Protein AF-A0A3A1U6X5-F1 (afdb_monomer_lite)

pLDDT: mean 82.55, std 16.13, range [46.69, 98.31]

InterPro domains:
  IPR009937 Putative Actinobacterial Holin-X, holin superfamily III [PF07332] (31-146)

Radius of gyration: 41.86 Å; chains: 1; bounding box: 92×96×97 Å

Structure (mmCIF, N/CA/C/O backbone):
data_AF-A0A3A1U6X5-F1
#
_entry.id   AF-A0A3A1U6X5-F1
#
loop_
_atom_site.group_PDB
_atom_site.id
_atom_site.type_symbol
_atom_site.label_atom_id
_atom_site.label_alt_id
_atom_site.label_comp_id
_atom_site.label_asym_id
_atom_site.label_entity_id
_atom_site.label_seq_id
_atom_site.pdbx_PDB_ins_code
_atom_site.Cartn_x
_atom_site.Cartn_y
_atom_site.Cartn_z
_atom_site.occupancy
_atom_site.B_iso_or_equiv
_atom_site.auth_seq_id
_atom_site.auth_comp_id
_atom_site.auth_asym_id
_atom_site.auth_atom_id
_atom_site.pdbx_PDB_model_num
ATOM 1 N N . MET A 1 1 ? -68.118 -49.623 66.084 1.00 46.69 1 MET A N 1
ATOM 2 C CA . MET A 1 1 ? -66.851 -48.890 66.263 1.00 46.69 1 MET A CA 1
ATOM 3 C C . MET A 1 1 ? -67.069 -47.490 65.675 1.00 46.69 1 MET A C 1
ATOM 5 O O . MET A 1 1 ? -66.864 -47.319 64.486 1.00 46.69 1 MET A O 1
ATOM 9 N N . THR A 1 2 ? -67.883 -46.618 66.291 1.00 54.38 2 THR A N 1
ATOM 10 C CA . THR A 1 2 ? -67.490 -45.597 67.306 1.00 54.38 2 THR A CA 1
ATOM 11 C C . THR A 1 2 ? -66.236 -44.850 66.848 1.00 54.38 2 THR A C 1
ATOM 13 O O . THR A 1 2 ? -65.185 -45.472 66.743 1.00 54.38 2 THR A O 1
ATOM 16 N N . ASP A 1 3 ? -66.316 -43.596 66.411 1.00 57.78 3 ASP A N 1
ATOM 17 C CA . ASP A 1 3 ? -66.380 -42.394 67.266 1.00 57.78 3 ASP A CA 1
ATOM 18 C C . ASP A 1 3 ? -66.732 -41.205 66.337 1.00 57.78 3 ASP A C 1
ATOM 20 O O . ASP A 1 3 ? -66.091 -41.023 65.304 1.00 57.78 3 ASP A O 1
ATOM 24 N N . ASP A 1 4 ? -67.903 -40.581 66.429 1.00 66.44 4 ASP A N 1
ATOM 25 C CA . ASP A 1 4 ? -68.218 -39.431 67.291 1.00 66.44 4 ASP A CA 1
ATOM 26 C C . ASP A 1 4 ? -67.106 -38.372 67.414 1.00 66.44 4 ASP A C 1
ATOM 28 O O . ASP A 1 4 ? -66.177 -38.484 68.207 1.00 66.44 4 ASP A O 1
ATOM 32 N N . ARG A 1 5 ? -67.258 -37.271 66.670 1.00 63.06 5 ARG A N 1
ATOM 33 C CA . ARG A 1 5 ? -67.048 -35.952 67.268 1.00 63.06 5 ARG A CA 1
ATOM 34 C C . ARG A 1 5 ? -67.793 -34.870 66.506 1.00 63.06 5 ARG A C 1
ATOM 36 O O . ARG A 1 5 ? -67.358 -34.357 65.476 1.00 63.06 5 ARG A O 1
ATOM 43 N N . SER A 1 6 ? -68.932 -34.538 67.085 1.00 61.38 6 SER A N 1
ATOM 44 C CA . SER A 1 6 ? -69.669 -33.298 66.933 1.00 61.38 6 SER A CA 1
ATOM 45 C C . SER A 1 6 ? -68.833 -32.049 67.245 1.00 61.38 6 SER A C 1
ATOM 47 O O . SER A 1 6 ? -67.975 -32.039 68.128 1.00 61.38 6 SER A O 1
ATOM 49 N N . ASP A 1 7 ? -69.226 -30.965 66.581 1.00 62.59 7 ASP A N 1
ATOM 50 C CA . ASP A 1 7 ? -69.244 -29.598 67.098 1.00 62.59 7 ASP A CA 1
ATOM 51 C C . ASP A 1 7 ? -67.922 -28.885 67.395 1.00 62.59 7 ASP A C 1
ATOM 53 O O . ASP A 1 7 ? -67.416 -28.846 68.516 1.00 62.59 7 ASP A O 1
ATOM 57 N N . ARG A 1 8 ? -67.510 -28.073 66.414 1.00 63.59 8 ARG A N 1
ATOM 58 C CA . ARG A 1 8 ? -67.052 -26.706 66.695 1.00 63.59 8 ARG A CA 1
ATOM 59 C C . ARG A 1 8 ? -67.766 -25.705 65.796 1.00 63.59 8 ARG A C 1
ATOM 61 O O . ARG A 1 8 ? -67.339 -25.391 64.690 1.00 63.59 8 ARG A O 1
ATOM 68 N N . ARG A 1 9 ? -68.889 -25.217 66.321 1.00 62.03 9 ARG A N 1
ATOM 69 C CA . ARG A 1 9 ? -69.528 -23.964 65.921 1.00 62.03 9 ARG A C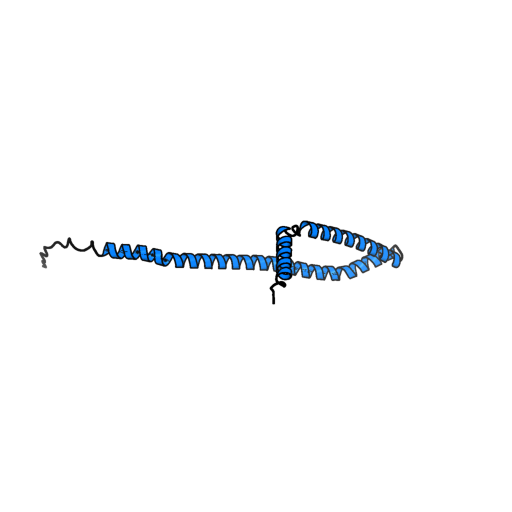A 1
ATOM 70 C C . ARG A 1 9 ? -68.632 -22.772 66.281 1.00 62.03 9 ARG A C 1
ATOM 72 O O . ARG A 1 9 ? -67.932 -22.811 67.290 1.00 62.03 9 ARG A O 1
ATOM 79 N N . THR A 1 10 ? -68.848 -21.676 65.549 1.00 58.72 10 THR A N 1
ATOM 80 C CA . THR A 1 10 ? -68.474 -20.280 65.867 1.00 58.72 10 THR A CA 1
ATOM 81 C C . THR A 1 10 ? -66.982 -19.957 65.674 1.00 58.72 10 THR A C 1
ATOM 83 O O . THR A 1 10 ? -66.125 -20.783 65.929 1.00 58.72 10 THR A O 1
ATOM 86 N N . ALA A 1 11 ? -66.558 -18.799 65.184 1.00 51.78 11 ALA A N 1
ATOM 87 C CA . ALA A 1 11 ? -67.217 -17.523 64.984 1.00 51.78 11 ALA A CA 1
ATOM 88 C C . ALA A 1 11 ? -66.498 -16.763 63.857 1.00 51.78 11 ALA A C 1
ATOM 90 O O . ALA A 1 11 ? -65.338 -17.023 63.542 1.00 51.78 11 ALA A O 1
ATOM 91 N N . PHE A 1 12 ? -67.219 -15.802 63.289 1.00 61.09 12 PHE A N 1
ATOM 92 C CA . PHE A 1 12 ? -66.715 -14.652 62.551 1.00 61.09 12 PHE A CA 1
ATOM 93 C C . PHE A 1 12 ? -65.268 -14.247 62.893 1.00 61.09 12 PHE A C 1
ATOM 95 O O . PHE A 1 12 ? -64.982 -13.802 64.000 1.00 61.09 12 PHE A O 1
ATOM 102 N N . ALA A 1 13 ? -64.400 -14.266 61.883 1.00 54.47 13 ALA A N 1
ATOM 103 C CA . ALA A 1 13 ? -63.256 -13.363 61.793 1.00 54.47 13 ALA A CA 1
ATOM 104 C C . ALA A 1 13 ? -63.329 -12.608 60.455 1.00 54.47 13 ALA A C 1
ATOM 106 O O . ALA A 1 13 ? -62.430 -12.657 59.618 1.00 54.47 13 ALA A O 1
ATOM 107 N N . PHE A 1 14 ? -64.458 -11.926 60.238 1.00 61.81 14 PHE A N 1
ATOM 108 C CA . PHE A 1 14 ? -64.515 -10.784 59.333 1.00 61.81 14 PHE A CA 1
ATOM 109 C C . PHE A 1 14 ? -63.934 -9.598 60.102 1.00 61.81 14 PHE A C 1
ATOM 111 O O . PHE A 1 14 ? -64.591 -9.038 60.972 1.00 61.81 14 PHE A O 1
ATOM 118 N N . GLY A 1 15 ? -62.674 -9.261 59.849 1.00 56.78 15 GLY A N 1
ATOM 119 C CA . GLY A 1 15 ? -62.059 -8.092 60.471 1.00 56.78 15 GLY A CA 1
ATOM 120 C C . GLY A 1 15 ? -60.569 -8.263 60.690 1.00 56.78 15 GLY A C 1
ATOM 121 O O . GLY A 1 15 ? -60.160 -8.922 61.639 1.00 56.78 15 GLY A O 1
ATOM 122 N N . SER A 1 16 ? -59.789 -7.656 59.785 1.00 58.34 16 SER A N 1
ATOM 123 C CA . SER A 1 16 ? -58.428 -7.097 59.972 1.00 58.34 16 SER A CA 1
ATOM 124 C C . SER A 1 16 ? -57.472 -7.289 58.781 1.00 58.34 16 SER A C 1
ATOM 126 O O . SER A 1 16 ? -56.335 -6.829 58.844 1.00 58.34 16 SER A O 1
ATOM 128 N N . ARG A 1 17 ? -57.901 -7.862 57.642 1.00 57.97 17 ARG A N 1
ATOM 129 C CA . ARG A 1 17 ? -57.029 -7.968 56.445 1.00 57.97 17 ARG A CA 1
ATOM 130 C C . ARG A 1 17 ? -56.816 -6.669 55.652 1.00 57.97 17 ARG A C 1
ATOM 132 O O . ARG A 1 17 ? -55.914 -6.627 54.830 1.00 57.97 17 ARG A O 1
ATOM 139 N N . GLY A 1 18 ? -57.564 -5.598 55.916 1.00 52.75 18 GLY A N 1
ATOM 140 C CA . GLY A 1 18 ? -57.541 -4.395 55.066 1.00 52.75 18 GLY A CA 1
ATOM 141 C C . GLY A 1 18 ? -56.400 -3.393 55.298 1.00 52.75 18 GLY A C 1
ATOM 142 O O . GLY A 1 18 ? -56.167 -2.552 54.444 1.00 52.75 18 GLY A O 1
ATOM 143 N N . ALA A 1 19 ? -55.670 -3.442 56.420 1.00 56.78 19 ALA A N 1
ATOM 144 C CA . ALA A 1 19 ? -54.709 -2.377 56.777 1.00 56.78 19 ALA A CA 1
ATOM 145 C C . ALA A 1 19 ? -53.220 -2.745 56.575 1.00 56.78 19 ALA A C 1
ATOM 147 O O . ALA A 1 19 ? -52.332 -1.898 56.760 1.00 56.78 19 ALA A O 1
ATOM 148 N N . SER A 1 20 ? -52.949 -4.008 56.228 1.00 55.38 20 SER A N 1
ATOM 149 C CA . SER A 1 20 ? -51.602 -4.583 56.067 1.00 55.38 20 SER A CA 1
ATOM 150 C C . SER A 1 20 ? -51.214 -4.790 54.602 1.00 55.38 20 SER A C 1
ATOM 152 O O . SER A 1 20 ? -50.028 -4.748 54.282 1.00 55.38 20 SER A O 1
ATOM 154 N N . ASP A 1 21 ? -52.206 -4.998 53.736 1.00 56.72 21 ASP A N 1
ATOM 155 C CA . ASP A 1 21 ? -52.050 -5.247 52.298 1.00 56.72 21 ASP A CA 1
ATOM 156 C C . ASP A 1 21 ? -51.690 -3.946 51.559 1.00 56.72 21 ASP A C 1
ATOM 158 O O . ASP A 1 21 ? -50.644 -3.830 50.925 1.00 56.72 21 ASP A O 1
ATOM 162 N N . ASP A 1 22 ? -52.423 -2.880 51.878 1.00 59.28 22 ASP A N 1
ATOM 163 C CA . ASP A 1 22 ? -52.276 -1.524 51.332 1.00 59.28 22 ASP A CA 1
ATOM 164 C C . ASP A 1 22 ? -50.953 -0.820 51.751 1.00 59.28 22 ASP A C 1
ATOM 166 O O . ASP A 1 22 ? -50.545 0.218 51.223 1.00 59.28 22 ASP A O 1
ATOM 170 N N . ARG A 1 23 ? -50.228 -1.383 52.732 1.00 60.78 23 ARG A N 1
ATOM 171 C CA . ARG A 1 23 ? -48.869 -0.950 53.130 1.00 60.78 23 ARG A CA 1
ATOM 172 C C . ARG A 1 23 ? -47.758 -1.801 52.516 1.00 60.78 23 ARG A C 1
ATOM 174 O O . ARG A 1 23 ? -46.630 -1.317 52.427 1.00 60.78 23 ARG A O 1
ATOM 181 N N . ARG A 1 24 ? -48.043 -3.044 52.120 1.00 60.34 24 ARG A N 1
ATOM 182 C CA . ARG A 1 24 ? -47.101 -3.929 51.419 1.00 60.34 24 ARG A CA 1
ATOM 183 C C . ARG A 1 24 ? -47.100 -3.643 49.915 1.00 60.34 24 ARG A C 1
ATOM 185 O O . ARG A 1 24 ? -46.018 -3.548 49.349 1.00 60.34 24 ARG A O 1
ATOM 192 N N . GLU A 1 25 ? -48.260 -3.369 49.317 1.00 62.72 25 GLU A N 1
ATOM 193 C CA . GLU A 1 25 ? -48.379 -2.905 47.925 1.00 62.72 25 GLU A CA 1
ATOM 194 C C . GLU A 1 25 ? -47.731 -1.536 47.710 1.00 62.72 25 GLU A C 1
ATOM 196 O O . GLU A 1 25 ? -46.907 -1.379 46.809 1.00 62.72 25 GLU A O 1
ATOM 201 N N . ARG A 1 26 ? -48.001 -0.556 48.587 1.00 60.03 26 ARG A N 1
ATOM 202 C CA . ARG A 1 26 ? -47.327 0.750 48.495 1.00 60.03 26 ARG A CA 1
ATOM 203 C C . ARG A 1 26 ? -45.807 0.611 48.603 1.00 60.03 26 ARG A C 1
ATOM 205 O O . ARG A 1 26 ? -45.092 1.232 47.828 1.00 60.03 26 ARG A O 1
ATOM 212 N N . LYS A 1 27 ? -45.295 -0.260 49.482 1.00 61.09 27 LYS A N 1
ATOM 213 C CA . LYS A 1 27 ? -43.853 -0.560 49.560 1.00 61.09 27 LYS A CA 1
ATOM 214 C C . LYS A 1 27 ? -43.309 -1.286 48.320 1.00 61.09 27 LYS A C 1
ATOM 216 O O . LYS A 1 27 ? -42.134 -1.118 48.025 1.00 61.09 27 LYS A O 1
ATOM 221 N N . SER A 1 28 ? -44.129 -2.041 47.592 1.00 74.69 28 SER A N 1
ATOM 222 C CA . SER A 1 28 ? -43.730 -2.768 46.379 1.00 74.69 28 SER A CA 1
ATOM 223 C C . SER A 1 28 ? -43.542 -1.843 45.173 1.00 74.69 28 SER A C 1
ATOM 225 O O . SER A 1 28 ? -42.520 -1.942 44.502 1.00 74.69 28 SER A O 1
ATOM 227 N N . VAL A 1 29 ? -44.447 -0.886 44.937 1.00 78.75 29 VAL A N 1
ATOM 228 C CA . VAL A 1 29 ? -44.301 0.080 43.827 1.00 78.75 29 VAL A CA 1
ATOM 229 C C . VAL A 1 29 ? -43.089 0.991 44.045 1.00 78.75 29 VAL A C 1
ATOM 231 O O . VAL A 1 29 ? -42.309 1.219 43.122 1.00 78.75 29 VAL A O 1
ATOM 234 N N . PHE A 1 30 ? -42.871 1.451 45.283 1.00 80.81 30 PHE A N 1
ATOM 235 C CA . PHE A 1 30 ? -41.659 2.201 45.629 1.00 80.81 30 PHE A CA 1
ATOM 236 C C . PHE A 1 30 ? -40.383 1.343 45.542 1.00 80.81 30 PHE A C 1
ATOM 238 O O . PHE A 1 30 ? -39.329 1.881 45.211 1.00 80.81 30 PHE A O 1
ATOM 245 N N . ALA A 1 31 ? -40.463 0.026 45.773 1.00 78.44 31 ALA A N 1
ATOM 246 C CA . ALA A 1 31 ? -39.333 -0.889 45.588 1.00 78.44 31 ALA A CA 1
ATOM 247 C C . ALA A 1 31 ? -38.972 -1.083 44.102 1.00 78.44 31 ALA A C 1
ATOM 249 O O . ALA A 1 31 ? -37.805 -0.955 43.751 1.00 78.44 31 ALA A O 1
ATOM 250 N N . LEU A 1 32 ? -39.959 -1.262 43.213 1.00 80.19 32 LEU A N 1
ATOM 251 C CA . LEU A 1 32 ? -39.752 -1.341 41.755 1.00 80.19 32 LEU A CA 1
ATOM 252 C C . LEU A 1 32 ? -39.121 -0.059 41.183 1.00 80.19 32 LEU A C 1
ATOM 254 O O . LEU A 1 32 ? -38.225 -0.120 40.342 1.00 80.19 32 LEU A O 1
ATOM 258 N N . ILE A 1 33 ? -39.545 1.110 41.676 1.00 81.38 33 ILE A N 1
ATOM 259 C CA . ILE A 1 33 ? -38.942 2.405 41.314 1.00 81.38 33 ILE A CA 1
ATOM 260 C C . ILE A 1 33 ? -37.496 2.512 41.824 1.00 81.38 33 ILE A C 1
ATOM 262 O O . ILE A 1 33 ? -36.655 3.105 41.151 1.00 81.38 33 ILE A O 1
ATOM 266 N N . GLY A 1 34 ? -37.186 1.904 42.973 1.00 85.38 34 GLY A N 1
ATOM 267 C CA . GLY A 1 34 ? -35.824 1.815 43.500 1.00 85.38 34 GLY A CA 1
ATOM 268 C C . GLY A 1 34 ? -34.890 0.907 42.688 1.00 85.38 34 GLY A C 1
ATOM 269 O O . GLY A 1 34 ? -33.682 1.130 42.697 1.00 85.38 34 GLY A O 1
ATOM 270 N N . GLU A 1 35 ? -35.426 -0.077 41.960 1.00 83.50 35 GLU A N 1
ATOM 271 C CA . GLU A 1 35 ? -34.649 -1.059 41.181 1.00 83.50 35 GLU A CA 1
ATOM 272 C C . GLU A 1 35 ? -34.384 -0.628 39.723 1.00 83.50 35 GLU A C 1
ATOM 274 O O . GLU A 1 35 ? -33.361 -0.994 39.140 1.00 83.50 35 GLU A O 1
ATOM 279 N N . LEU A 1 36 ? -35.248 0.215 39.147 1.00 85.00 36 LEU A N 1
ATOM 280 C CA . LEU A 1 36 ? -35.130 0.783 37.792 1.00 85.00 36 LEU A CA 1
ATOM 281 C C . LEU A 1 36 ? -33.749 1.395 37.451 1.00 85.00 36 LEU A C 1
ATOM 283 O O . LEU A 1 36 ? -33.228 1.095 36.372 1.00 85.00 36 LEU A O 1
ATOM 287 N N . PRO A 1 37 ? -33.107 2.203 38.324 1.00 88.50 37 PRO A N 1
ATOM 288 C CA . PRO A 1 37 ? -31.771 2.747 38.065 1.00 88.50 37 PRO A CA 1
ATOM 289 C C . PRO A 1 37 ? -30.707 1.657 37.886 1.00 88.50 37 PRO A C 1
ATOM 291 O O . PRO A 1 37 ? -29.790 1.810 37.078 1.00 88.50 37 PRO A O 1
ATOM 294 N N . GLY A 1 38 ? -30.850 0.543 38.613 1.00 87.44 38 GLY A N 1
ATOM 295 C CA . GLY A 1 38 ? -29.981 -0.623 38.497 1.00 87.44 38 GLY A CA 1
ATOM 296 C C . GLY A 1 38 ? -30.110 -1.288 37.130 1.00 87.44 38 GLY A C 1
ATOM 297 O O . GLY A 1 38 ? -29.099 -1.486 36.464 1.00 87.44 38 GLY A O 1
ATOM 298 N N . LEU A 1 39 ? -31.341 -1.539 36.663 1.00 86.75 39 LEU A N 1
ATOM 299 C CA . LEU A 1 39 ? -31.581 -2.137 35.341 1.00 86.75 39 LEU A CA 1
ATOM 300 C C . LEU A 1 39 ? -31.055 -1.260 34.199 1.00 86.75 39 LEU A C 1
ATOM 302 O O . LEU A 1 39 ? -30.462 -1.777 33.255 1.00 86.75 39 LEU A O 1
ATOM 306 N N . ILE A 1 40 ? -31.239 0.060 34.289 1.00 88.56 40 ILE A N 1
ATOM 307 C CA . ILE A 1 40 ? -30.721 0.999 33.284 1.00 88.56 40 ILE A CA 1
ATOM 308 C C . ILE A 1 40 ? -29.188 0.969 33.274 1.00 88.56 40 ILE A C 1
ATOM 310 O O . ILE A 1 40 ? -28.580 0.929 32.205 1.00 88.56 40 ILE A O 1
ATOM 314 N N . SER A 1 41 ? -28.550 0.939 34.449 1.00 92.94 41 SER A N 1
ATOM 315 C CA . SER A 1 41 ? -27.091 0.837 34.554 1.00 92.94 41 SER A CA 1
ATOM 316 C C . SER A 1 41 ? -26.558 -0.474 33.964 1.00 92.94 41 SER A C 1
ATOM 318 O O . SER A 1 41 ? -25.553 -0.454 33.251 1.00 92.94 41 SER A O 1
ATOM 320 N N . THR A 1 42 ? -27.250 -1.593 34.197 1.00 91.75 42 THR A N 1
ATOM 321 C CA . THR A 1 42 ? -26.911 -2.894 33.607 1.00 91.75 42 THR A CA 1
ATOM 322 C C . THR A 1 42 ? -27.062 -2.878 32.087 1.00 91.75 42 THR A C 1
ATOM 324 O O . THR A 1 42 ? -26.123 -3.251 31.396 1.00 91.75 42 THR A O 1
ATOM 327 N N . LEU A 1 43 ? -28.168 -2.351 31.555 1.00 93.12 43 LEU A N 1
ATOM 328 C CA . LEU A 1 43 ? -28.400 -2.282 30.110 1.00 93.12 43 LEU A CA 1
ATOM 329 C C . LEU A 1 43 ? -27.339 -1.434 29.393 1.00 93.12 43 LEU A C 1
ATOM 331 O O . LEU A 1 43 ? -26.815 -1.835 28.359 1.00 93.12 43 LEU A O 1
ATOM 335 N N . ILE A 1 44 ? -26.981 -0.277 29.965 1.00 94.00 44 ILE A N 1
ATOM 336 C CA . ILE A 1 44 ? -25.923 0.586 29.417 1.00 94.00 44 ILE A CA 1
ATOM 337 C C . ILE A 1 44 ? -24.583 -0.151 29.412 1.00 94.00 44 ILE A C 1
ATOM 339 O O . ILE A 1 44 ? -23.835 -0.076 28.437 1.00 94.00 44 ILE A O 1
ATOM 343 N N . ARG A 1 45 ? -24.263 -0.862 30.496 1.00 95.06 45 ARG A N 1
ATOM 344 C CA . ARG A 1 45 ? -23.031 -1.644 30.582 1.00 95.06 45 ARG A CA 1
ATOM 345 C C . ARG A 1 45 ? -22.998 -2.750 29.528 1.00 95.06 45 ARG A C 1
ATOM 347 O O . ARG A 1 45 ? -21.967 -2.913 28.878 1.00 95.06 45 ARG A O 1
ATOM 354 N N . ASP A 1 46 ? -24.107 -3.448 29.331 1.00 94.88 46 ASP A N 1
ATOM 355 C CA . ASP A 1 46 ? -24.224 -4.533 28.357 1.00 94.88 46 ASP A CA 1
ATOM 356 C C . ASP A 1 46 ? -24.100 -4.016 26.917 1.00 94.88 46 ASP A C 1
ATOM 358 O O . ASP A 1 46 ? -23.341 -4.579 26.126 1.00 94.88 46 ASP A O 1
ATOM 362 N N . GLU A 1 47 ? -24.742 -2.891 26.594 1.00 94.25 47 GLU A N 1
ATOM 363 C CA . GLU A 1 47 ? -24.633 -2.241 25.282 1.00 94.25 47 GLU A CA 1
ATOM 364 C C . GLU A 1 47 ? -23.184 -1.806 25.000 1.00 94.25 47 GLU A C 1
ATOM 366 O O . GLU A 1 47 ? -22.646 -2.044 23.917 1.00 94.25 47 GLU A O 1
ATOM 371 N N . ILE A 1 48 ? -22.494 -1.240 26.000 1.00 94.62 48 ILE A N 1
ATOM 372 C CA . ILE A 1 48 ? -21.069 -0.891 25.895 1.00 94.62 48 ILE A CA 1
ATOM 373 C C . ILE A 1 48 ? -20.215 -2.144 25.675 1.00 94.62 48 ILE A C 1
ATOM 375 O O . ILE A 1 48 ? -19.295 -2.132 24.851 1.00 94.62 48 ILE A O 1
ATOM 379 N N . GLU A 1 49 ? -20.486 -3.234 26.393 1.00 96.06 49 GLU A N 1
ATOM 380 C CA . GLU A 1 49 ? -19.767 -4.493 26.209 1.00 96.06 49 GLU A CA 1
ATOM 381 C C . GLU A 1 49 ? -20.003 -5.092 24.821 1.00 96.06 49 GLU A C 1
ATOM 383 O O . GLU A 1 49 ? -19.064 -5.613 24.211 1.00 96.06 49 GLU A O 1
ATOM 388 N N . GLN A 1 50 ? -21.220 -4.992 24.296 1.00 95.88 50 GLN A N 1
ATOM 389 C CA . GLN A 1 50 ? -21.563 -5.455 22.960 1.00 95.88 50 GLN A CA 1
ATOM 390 C C . GLN A 1 50 ? -20.870 -4.615 21.884 1.00 95.88 50 GLN A C 1
ATOM 392 O O . GLN A 1 50 ? -20.178 -5.179 21.030 1.00 95.88 50 GLN A O 1
ATOM 397 N N . ILE A 1 51 ? -20.952 -3.283 21.975 1.00 94.69 51 ILE A N 1
ATOM 398 C CA . ILE A 1 51 ? -20.246 -2.359 21.077 1.00 94.69 51 ILE A CA 1
ATOM 399 C C . ILE A 1 51 ? -18.745 -2.641 21.116 1.00 94.69 51 ILE A C 1
ATOM 401 O O . ILE A 1 51 ? -18.101 -2.705 20.071 1.00 94.69 51 ILE A O 1
ATOM 405 N N . LYS A 1 52 ? -18.172 -2.877 22.301 1.00 95.38 52 LYS A N 1
ATOM 406 C CA . LYS A 1 52 ? -16.753 -3.218 22.446 1.00 95.38 52 LYS A CA 1
ATOM 407 C C . LYS A 1 52 ? -16.405 -4.522 21.728 1.00 95.38 52 LYS A C 1
ATOM 409 O O . LYS A 1 52 ? -15.399 -4.569 21.021 1.00 95.38 52 LYS A O 1
ATOM 414 N N . ARG A 1 53 ? -17.209 -5.579 21.886 1.00 95.75 53 ARG A N 1
ATOM 415 C CA . ARG A 1 53 ? -16.987 -6.870 21.206 1.00 95.75 53 ARG A CA 1
ATOM 416 C C . ARG A 1 53 ? -17.066 -6.718 19.691 1.00 95.75 53 ARG A C 1
ATOM 418 O O . ARG A 1 53 ? -16.186 -7.210 18.984 1.00 95.75 53 ARG A O 1
ATOM 425 N N . GLU A 1 54 ? -18.074 -6.009 19.196 1.00 93.62 54 GLU A N 1
ATOM 426 C CA . GLU A 1 54 ? -18.242 -5.772 17.766 1.00 93.62 54 GLU A CA 1
ATOM 427 C C . GLU A 1 54 ? -17.112 -4.904 17.197 1.00 93.62 54 GLU A C 1
ATOM 429 O O . GLU A 1 54 ? -16.522 -5.255 16.174 1.00 93.62 54 GLU A O 1
ATOM 434 N N . ALA A 1 55 ? -16.743 -3.825 17.890 1.00 94.19 55 ALA A N 1
ATOM 435 C CA . ALA A 1 55 ? -15.642 -2.951 17.504 1.00 94.19 55 ALA A CA 1
ATOM 436 C C . ALA A 1 55 ? -14.311 -3.711 17.438 1.00 94.19 55 ALA A C 1
ATOM 438 O O . ALA A 1 55 ? -13.592 -3.595 16.448 1.00 94.19 55 ALA A O 1
ATOM 439 N N . ILE A 1 56 ? -13.997 -4.543 18.439 1.00 94.12 56 ILE A N 1
ATOM 440 C CA . ILE A 1 56 ? -12.785 -5.379 18.440 1.00 94.12 56 ILE A CA 1
ATOM 441 C C . ILE A 1 56 ? -12.823 -6.391 17.291 1.00 94.12 56 ILE A C 1
ATOM 443 O O . ILE A 1 56 ? -11.810 -6.595 16.626 1.00 94.12 56 ILE A O 1
ATOM 447 N N . SER A 1 57 ? -13.974 -7.013 17.026 1.00 92.25 57 SER A N 1
ATOM 448 C CA . SER A 1 57 ? -14.131 -7.971 15.925 1.00 92.25 57 SER A CA 1
ATOM 449 C C . SER A 1 57 ? -13.906 -7.316 14.555 1.00 92.25 57 SER A C 1
ATOM 451 O O . SER A 1 57 ? -13.116 -7.806 13.736 1.00 92.25 57 SER A O 1
ATOM 453 N N . ARG A 1 58 ? -14.531 -6.154 14.321 1.00 91.12 58 ARG A N 1
ATOM 454 C CA . ARG A 1 58 ? -14.358 -5.352 13.100 1.00 91.12 58 ARG A CA 1
ATOM 455 C C . ARG A 1 58 ? -12.918 -4.853 12.961 1.00 91.12 58 ARG A C 1
ATOM 457 O O . ARG A 1 58 ? -12.346 -4.928 11.878 1.00 91.12 58 ARG A O 1
ATOM 464 N N . LEU A 1 59 ? -12.295 -4.419 14.056 1.00 93.56 59 LEU A N 1
ATOM 465 C CA . LEU A 1 59 ? -10.908 -3.959 14.053 1.00 93.56 59 LEU A CA 1
ATOM 466 C C . LEU A 1 59 ? -9.923 -5.101 13.795 1.00 93.56 59 LEU A C 1
ATOM 468 O O . LEU A 1 59 ? -8.964 -4.922 13.054 1.00 93.56 59 LEU A O 1
ATOM 472 N N . LYS A 1 60 ? -10.158 -6.286 14.364 1.00 93.75 60 LYS A N 1
ATOM 473 C CA . LYS A 1 60 ? -9.313 -7.464 14.148 1.00 93.75 60 LYS A CA 1
ATOM 474 C C . LYS A 1 60 ? -9.382 -7.936 12.700 1.00 93.75 60 LYS A C 1
ATOM 476 O O . LYS A 1 60 ? -8.344 -8.178 12.096 1.00 93.75 60 LYS A O 1
ATOM 481 N N . SER A 1 61 ? -10.584 -8.051 12.140 1.00 90.69 61 SER A N 1
ATOM 482 C CA . SER A 1 61 ? -10.765 -8.451 10.738 1.00 90.69 61 SER A CA 1
ATOM 483 C C . SER A 1 61 ? -10.159 -7.430 9.769 1.00 90.69 61 SER A C 1
ATOM 485 O O . SER A 1 61 ? -9.382 -7.814 8.894 1.00 90.69 61 SER A O 1
ATOM 487 N N . ALA A 1 62 ? -10.409 -6.132 9.975 1.00 93.50 62 ALA A N 1
ATOM 488 C CA . ALA A 1 62 ? -9.768 -5.070 9.200 1.00 93.50 62 ALA A CA 1
ATOM 489 C C . ALA A 1 62 ? -8.237 -5.067 9.374 1.00 93.50 62 ALA A C 1
ATOM 491 O O . ALA A 1 62 ? -7.503 -4.954 8.395 1.00 93.50 62 ALA A O 1
ATOM 492 N N . GLY A 1 63 ? -7.751 -5.249 10.603 1.00 93.44 63 GLY A N 1
ATOM 493 C CA . GLY A 1 63 ? -6.330 -5.276 10.940 1.00 93.44 63 GLY A CA 1
ATOM 494 C C . GLY A 1 63 ? -5.586 -6.442 10.294 1.00 93.44 63 GLY A C 1
ATOM 495 O O . GLY A 1 63 ? -4.501 -6.240 9.759 1.00 93.44 63 GLY A O 1
ATOM 496 N N . ILE A 1 64 ? -6.184 -7.638 10.265 1.00 95.62 64 ILE A N 1
ATOM 497 C CA . ILE A 1 64 ? -5.627 -8.797 9.548 1.00 95.62 64 ILE A CA 1
ATOM 498 C C . ILE A 1 64 ? -5.560 -8.506 8.047 1.00 95.62 64 ILE A C 1
ATOM 500 O O . ILE A 1 64 ? -4.533 -8.768 7.428 1.00 95.62 64 ILE A O 1
ATOM 504 N N . GLY A 1 65 ? -6.616 -7.924 7.468 1.00 92.56 65 GLY A N 1
ATOM 505 C CA . GLY A 1 65 ? -6.620 -7.530 6.058 1.00 92.56 65 GLY A CA 1
ATOM 506 C C . GLY A 1 65 ? -5.489 -6.553 5.729 1.00 92.56 65 GLY A C 1
ATOM 507 O O . GLY A 1 65 ? -4.701 -6.807 4.822 1.00 92.56 65 GLY A O 1
ATOM 508 N N . ILE A 1 66 ? -5.353 -5.476 6.509 1.00 96.12 66 ILE A N 1
ATOM 509 C CA . ILE A 1 66 ? -4.274 -4.488 6.348 1.00 96.12 66 ILE A CA 1
ATOM 510 C C . ILE A 1 66 ? -2.899 -5.149 6.516 1.00 96.12 66 ILE A C 1
ATOM 512 O O . ILE A 1 66 ? -2.013 -4.917 5.697 1.00 96.12 66 ILE A O 1
ATOM 516 N N . ALA A 1 67 ? -2.719 -6.006 7.525 1.00 95.56 67 ALA A N 1
ATOM 517 C CA . ALA A 1 67 ? -1.460 -6.712 7.754 1.00 95.56 67 ALA A CA 1
ATOM 518 C C . ALA A 1 67 ? -1.078 -7.610 6.566 1.00 95.56 67 ALA A C 1
ATOM 520 O O . ALA A 1 67 ? 0.062 -7.565 6.109 1.00 95.56 67 ALA A O 1
ATOM 521 N N . LEU A 1 68 ? -2.031 -8.373 6.018 1.00 97.31 68 LEU A N 1
ATOM 522 C CA . LEU A 1 68 ? -1.805 -9.191 4.824 1.00 97.31 68 LEU A CA 1
ATOM 523 C C . LEU A 1 68 ? -1.447 -8.335 3.604 1.00 97.31 68 LEU A C 1
ATOM 525 O O . LEU A 1 68 ? -0.547 -8.711 2.857 1.00 97.31 68 LEU A O 1
ATOM 529 N N . PHE A 1 69 ? -2.083 -7.174 3.420 1.00 95.94 69 PHE A N 1
ATOM 530 C CA . PHE A 1 69 ? -1.721 -6.236 2.352 1.00 95.94 69 PHE A CA 1
ATOM 531 C C . PHE A 1 69 ? -0.299 -5.691 2.506 1.00 95.94 69 PHE A C 1
ATOM 533 O O . PHE A 1 69 ? 0.416 -5.595 1.512 1.00 95.94 69 PHE A O 1
ATOM 540 N N . VAL A 1 70 ? 0.134 -5.368 3.727 1.00 97.62 70 VAL A N 1
ATOM 541 C CA . VAL A 1 70 ? 1.513 -4.927 3.989 1.00 97.62 70 VAL A CA 1
ATOM 542 C C . VAL A 1 70 ? 2.503 -6.041 3.659 1.00 97.62 70 VAL A C 1
ATOM 544 O O . VAL A 1 70 ? 3.472 -5.799 2.943 1.00 97.62 70 VAL A O 1
ATOM 547 N N . VAL A 1 71 ? 2.242 -7.269 4.116 1.00 97.94 71 VAL A N 1
ATOM 548 C CA . VAL A 1 71 ? 3.082 -8.432 3.796 1.00 97.94 71 VAL A CA 1
ATOM 549 C C . VAL A 1 71 ? 3.144 -8.644 2.282 1.00 97.94 71 VAL A C 1
ATOM 551 O O . VAL A 1 71 ? 4.235 -8.717 1.721 1.00 97.94 71 VAL A O 1
ATOM 554 N N . ALA A 1 72 ? 1.999 -8.666 1.597 1.00 97.38 72 ALA A N 1
ATOM 555 C CA . ALA A 1 72 ? 1.940 -8.799 0.144 1.00 97.38 72 ALA A CA 1
ATOM 556 C C . ALA A 1 72 ? 2.709 -7.678 -0.574 1.00 97.38 72 ALA A C 1
ATOM 558 O O . ALA A 1 72 ? 3.440 -7.957 -1.521 1.00 97.38 72 ALA A O 1
ATOM 559 N N . ALA A 1 73 ? 2.606 -6.430 -0.107 1.00 96.94 73 ALA A N 1
ATOM 560 C CA . ALA A 1 73 ? 3.351 -5.304 -0.661 1.00 96.94 73 ALA A CA 1
ATOM 561 C C . ALA A 1 73 ? 4.870 -5.485 -0.510 1.00 96.94 73 ALA A C 1
ATOM 563 O O . ALA A 1 73 ? 5.602 -5.211 -1.457 1.00 96.94 73 ALA A O 1
ATOM 564 N N . VAL A 1 74 ? 5.348 -5.998 0.631 1.00 98.25 74 VAL A N 1
ATOM 565 C CA . VAL A 1 74 ? 6.773 -6.317 0.834 1.00 98.25 74 VAL A CA 1
ATOM 566 C C . VAL A 1 74 ? 7.236 -7.404 -0.138 1.00 98.25 74 VAL A C 1
ATOM 568 O O . VAL A 1 74 ? 8.258 -7.239 -0.801 1.00 98.25 74 VAL A O 1
ATOM 571 N N . PHE A 1 75 ? 6.475 -8.491 -0.278 1.00 98.31 75 PHE A N 1
ATOM 572 C CA . PHE A 1 75 ? 6.808 -9.553 -1.231 1.00 98.31 75 PHE A CA 1
ATOM 573 C C . PHE A 1 75 ? 6.804 -9.054 -2.678 1.00 98.31 75 PHE A C 1
ATOM 575 O O . PHE A 1 75 ? 7.739 -9.353 -3.416 1.00 98.31 75 PHE A O 1
ATOM 582 N N . LEU A 1 76 ? 5.806 -8.261 -3.081 1.00 96.94 76 LEU A N 1
ATOM 583 C CA . LEU A 1 76 ? 5.755 -7.650 -4.411 1.00 96.94 76 LEU A CA 1
ATOM 584 C C . LEU A 1 76 ? 6.931 -6.697 -4.648 1.00 96.94 76 LEU A C 1
ATOM 586 O O . LEU A 1 76 ? 7.500 -6.705 -5.736 1.00 96.94 76 LEU A O 1
ATOM 590 N N . TYR A 1 77 ? 7.331 -5.924 -3.636 1.00 97.12 77 TYR A N 1
ATOM 591 C CA . TYR A 1 77 ? 8.492 -5.042 -3.717 1.00 97.12 77 TYR A CA 1
ATOM 592 C C . TYR A 1 77 ? 9.777 -5.828 -4.001 1.00 97.12 77 TYR A C 1
ATOM 594 O O . TYR A 1 77 ? 10.510 -5.493 -4.928 1.00 97.12 77 TYR A O 1
ATOM 602 N N . PHE A 1 78 ? 10.028 -6.918 -3.269 1.00 97.75 78 PHE A N 1
ATOM 603 C CA . PHE A 1 78 ? 11.200 -7.761 -3.520 1.00 97.75 78 PHE A CA 1
ATOM 604 C C . PHE A 1 78 ? 11.101 -8.551 -4.831 1.00 97.75 78 PHE A C 1
ATOM 606 O O . PHE A 1 78 ? 12.100 -8.679 -5.535 1.00 97.75 78 PHE A O 1
ATOM 613 N N . ALA A 1 79 ? 9.912 -9.037 -5.200 1.00 97.62 79 ALA A N 1
ATOM 614 C CA . ALA A 1 79 ? 9.684 -9.751 -6.456 1.00 97.62 79 ALA A CA 1
ATOM 615 C C . ALA A 1 79 ? 9.843 -8.851 -7.695 1.00 97.62 79 ALA A C 1
ATOM 617 O O . ALA A 1 79 ? 10.164 -9.350 -8.774 1.00 97.62 79 ALA A O 1
ATOM 618 N N . ALA A 1 80 ? 9.671 -7.533 -7.557 1.00 97.38 80 ALA A N 1
ATOM 619 C CA . ALA A 1 80 ? 9.849 -6.595 -8.661 1.00 97.38 80 ALA A CA 1
ATOM 620 C C . ALA A 1 80 ? 11.289 -6.594 -9.203 1.00 97.38 80 ALA A C 1
ATOM 622 O O . ALA A 1 80 ? 11.474 -6.537 -10.414 1.00 97.38 80 ALA A O 1
ATOM 623 N N . PHE A 1 81 ? 12.313 -6.716 -8.352 1.00 96.75 81 PHE A N 1
ATOM 624 C CA . PHE A 1 81 ? 13.719 -6.673 -8.780 1.00 96.75 81 PHE A CA 1
ATOM 625 C C . PHE A 1 81 ? 14.106 -7.768 -9.790 1.00 96.75 81 PHE A C 1
ATOM 627 O O . PHE A 1 81 ? 14.590 -7.415 -10.869 1.00 96.75 81 PHE A O 1
ATOM 634 N N . PRO A 1 82 ? 13.896 -9.075 -9.519 1.00 98.00 82 PRO A N 1
ATOM 635 C CA . PRO A 1 82 ? 14.216 -10.115 -10.492 1.00 98.00 82 PRO A CA 1
ATOM 636 C C . PRO A 1 82 ? 13.342 -10.029 -11.749 1.00 98.00 82 PRO A C 1
ATOM 638 O O . PRO A 1 82 ? 13.833 -10.336 -12.830 1.00 98.00 82 PRO A O 1
ATOM 641 N N . LEU A 1 83 ? 12.089 -9.565 -11.650 1.00 97.75 83 LEU A N 1
ATOM 642 C CA . LEU A 1 83 ? 11.237 -9.348 -12.826 1.00 97.75 83 LEU A CA 1
ATOM 643 C C . LEU A 1 83 ? 11.746 -8.206 -13.711 1.00 97.75 83 LEU A C 1
ATOM 645 O O . LEU A 1 83 ? 11.756 -8.339 -14.931 1.00 97.75 83 LEU A O 1
ATOM 649 N N . LEU A 1 84 ? 12.210 -7.106 -13.116 1.00 97.62 84 LEU A N 1
ATOM 650 C CA . LEU A 1 84 ? 12.833 -6.010 -13.855 1.00 97.62 84 LEU A CA 1
ATOM 651 C C . LEU A 1 84 ? 14.146 -6.445 -14.500 1.00 97.62 84 LEU A C 1
ATOM 653 O O . LEU A 1 84 ? 14.374 -6.139 -15.668 1.00 97.62 84 LEU A O 1
ATOM 657 N N . ALA A 1 85 ? 14.975 -7.205 -13.782 1.00 97.00 85 ALA A N 1
ATOM 658 C CA . ALA A 1 85 ? 16.185 -7.788 -14.350 1.00 97.00 85 ALA A CA 1
ATOM 659 C C . ALA A 1 85 ? 15.851 -8.712 -15.532 1.00 97.00 85 ALA A C 1
ATOM 661 O O . ALA A 1 85 ? 16.428 -8.558 -16.604 1.00 97.00 85 ALA A O 1
ATOM 662 N N . ALA A 1 86 ? 14.871 -9.607 -15.377 1.00 97.88 86 ALA A N 1
ATOM 663 C CA . ALA A 1 86 ? 14.413 -10.490 -16.445 1.00 97.88 86 ALA A CA 1
ATOM 664 C C . ALA A 1 86 ? 13.866 -9.712 -17.652 1.00 97.88 86 ALA A C 1
ATOM 666 O O . ALA A 1 86 ? 14.158 -10.075 -18.786 1.00 97.88 86 ALA A O 1
ATOM 667 N N . ALA A 1 87 ? 13.126 -8.621 -17.433 1.00 97.31 87 ALA A N 1
ATOM 668 C CA . ALA A 1 87 ? 12.627 -7.769 -18.510 1.00 97.31 87 ALA A CA 1
ATOM 669 C C . ALA A 1 87 ? 13.767 -7.084 -19.279 1.00 97.31 87 ALA A C 1
ATOM 671 O O . ALA A 1 87 ? 13.764 -7.082 -20.508 1.00 97.31 87 ALA A O 1
ATOM 672 N N . VAL A 1 88 ? 14.761 -6.536 -18.570 1.00 97.94 88 VAL A N 1
ATOM 673 C CA . VAL A 1 88 ? 15.929 -5.895 -19.192 1.00 97.94 88 VAL A CA 1
ATOM 674 C C . VAL A 1 88 ? 16.771 -6.909 -19.959 1.00 97.94 88 VAL A C 1
ATOM 676 O O . VAL A 1 88 ? 17.153 -6.632 -21.093 1.00 97.94 88 VAL A O 1
ATOM 679 N N . LEU A 1 89 ? 17.041 -8.076 -19.369 1.00 97.50 89 LEU A N 1
ATOM 680 C CA . LEU A 1 89 ? 17.815 -9.138 -20.011 1.00 97.50 89 LEU A CA 1
ATOM 681 C C . LEU A 1 89 ? 17.075 -9.722 -21.218 1.00 97.50 89 LEU A C 1
ATOM 683 O O . LEU A 1 89 ? 17.665 -9.841 -22.282 1.00 97.50 89 LEU A O 1
ATOM 687 N N . GLY A 1 90 ? 15.777 -10.004 -21.089 1.00 96.81 90 GLY A N 1
ATOM 688 C CA . GLY A 1 90 ? 14.963 -10.543 -22.178 1.00 96.81 90 GLY A CA 1
ATOM 689 C C . GLY A 1 90 ? 14.845 -9.585 -23.363 1.00 96.81 90 GLY A C 1
ATOM 690 O O . GLY A 1 90 ? 14.965 -10.005 -24.509 1.00 96.81 90 GLY A O 1
ATOM 691 N N . LEU A 1 91 ? 14.676 -8.283 -23.110 1.00 95.81 91 LEU A N 1
ATOM 692 C CA . LEU A 1 91 ? 14.710 -7.275 -24.175 1.00 95.81 91 LEU A CA 1
ATOM 693 C C . LEU A 1 91 ? 16.138 -7.062 -24.712 1.00 95.81 91 LEU A C 1
ATOM 695 O O . LEU A 1 91 ? 16.330 -6.702 -25.871 1.00 95.81 91 LEU A O 1
ATOM 699 N N . GLY A 1 92 ? 17.138 -7.325 -23.867 1.00 96.69 92 GLY A N 1
ATOM 700 C CA . GLY A 1 92 ? 18.565 -7.362 -24.178 1.00 96.69 92 GLY A CA 1
ATOM 701 C C . GLY A 1 92 ? 18.971 -8.381 -25.246 1.00 96.69 92 GLY A C 1
ATOM 702 O O . GLY A 1 92 ? 20.006 -8.206 -25.880 1.00 96.69 92 GLY A O 1
ATOM 703 N N . GLU A 1 93 ? 18.154 -9.408 -25.491 1.00 96.62 93 GLU A N 1
ATOM 704 C CA . GLU A 1 93 ? 18.373 -10.359 -26.592 1.00 96.62 93 GLU A CA 1
ATOM 705 C C . GLU A 1 93 ? 18.071 -9.734 -27.966 1.00 96.62 93 GLU A C 1
ATOM 707 O O . GLU A 1 93 ? 18.643 -10.130 -28.979 1.00 96.62 93 GLU A O 1
ATOM 712 N N . ALA A 1 94 ? 17.178 -8.736 -28.019 1.00 96.38 94 ALA A N 1
ATOM 713 C CA . ALA A 1 94 ? 16.795 -8.054 -29.257 1.00 96.38 94 ALA A CA 1
ATOM 714 C C . ALA A 1 94 ? 17.540 -6.725 -29.478 1.00 96.38 94 ALA A C 1
ATOM 716 O O . ALA A 1 94 ? 17.686 -6.280 -30.617 1.00 96.38 94 ALA A O 1
ATOM 717 N N . LEU A 1 95 ? 17.979 -6.064 -28.402 1.00 96.19 95 LEU A N 1
ATOM 718 C CA . LEU A 1 95 ? 18.584 -4.729 -28.408 1.00 96.19 95 LEU A CA 1
ATOM 719 C C . LEU A 1 95 ? 19.767 -4.665 -27.427 1.00 96.19 95 LEU A C 1
ATOM 721 O O . LEU A 1 95 ? 19.798 -5.421 -26.463 1.00 96.19 95 LEU A O 1
ATOM 725 N N . PRO A 1 96 ? 20.713 -3.718 -27.577 1.00 96.50 96 PRO A N 1
ATOM 726 C CA . PRO A 1 96 ? 21.783 -3.531 -26.600 1.00 96.50 96 PRO A CA 1
ATOM 727 C C . PRO A 1 96 ? 21.254 -3.323 -25.172 1.00 96.50 96 PRO A C 1
ATOM 729 O O . PRO A 1 96 ? 20.318 -2.551 -24.956 1.00 96.50 96 PRO A O 1
ATOM 732 N N . LEU A 1 97 ? 21.919 -3.936 -24.185 1.00 95.88 97 LEU A N 1
ATOM 733 C CA . LEU A 1 97 ? 21.488 -3.950 -22.777 1.00 95.88 97 LEU A CA 1
ATOM 734 C C . LEU A 1 97 ? 21.189 -2.553 -22.201 1.00 95.88 97 LEU A C 1
ATOM 736 O O . LEU A 1 97 ? 20.239 -2.380 -21.439 1.00 95.88 97 LEU A O 1
ATOM 740 N N . TRP A 1 98 ? 21.979 -1.547 -22.592 1.00 96.06 98 TRP A N 1
ATOM 741 C CA . TRP A 1 98 ? 21.801 -0.163 -22.145 1.00 96.06 98 TRP A CA 1
ATOM 742 C C . TRP A 1 98 ? 20.492 0.459 -22.655 1.00 96.06 98 TRP A C 1
ATOM 744 O O . TRP A 1 98 ? 19.839 1.199 -21.921 1.00 96.06 98 TRP A O 1
ATOM 754 N N . LEU A 1 99 ? 20.077 0.131 -23.884 1.00 97.25 99 LEU A N 1
ATOM 755 C CA . LEU A 1 99 ? 18.839 0.630 -24.477 1.00 97.25 99 LEU A CA 1
ATOM 756 C C . LEU A 1 99 ? 17.626 -0.074 -23.860 1.00 97.25 99 LEU A C 1
ATOM 758 O O . LEU A 1 99 ? 16.640 0.581 -23.527 1.00 97.25 99 LEU A O 1
ATOM 762 N N . SER A 1 100 ? 17.733 -1.381 -23.617 1.00 97.00 100 SER A N 1
ATOM 763 C CA . SER A 1 100 ? 16.715 -2.161 -22.907 1.00 97.00 100 SER A CA 1
ATOM 764 C C . SER A 1 100 ? 16.452 -1.619 -21.502 1.00 97.00 100 SER A C 1
ATOM 766 O O . SER A 1 100 ? 15.299 -1.394 -21.129 1.00 97.00 100 SER A O 1
ATOM 768 N N . ALA A 1 101 ? 17.513 -1.321 -20.743 1.00 95.81 101 ALA A N 1
ATOM 769 C CA . ALA A 1 101 ? 17.397 -0.693 -19.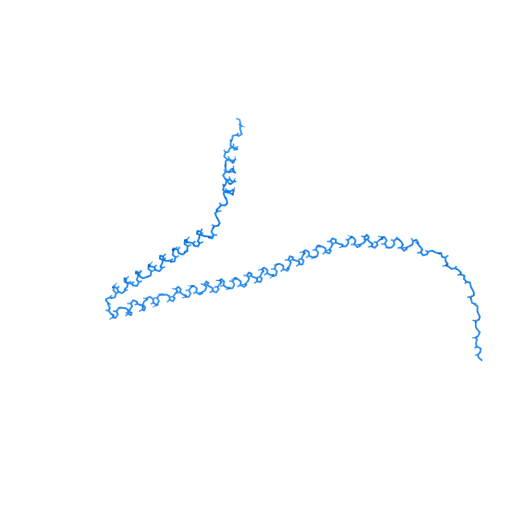429 1.00 95.81 101 ALA A CA 1
ATOM 770 C C . ALA A 1 101 ? 16.698 0.676 -19.499 1.00 95.81 101 ALA A C 1
ATOM 772 O O . ALA A 1 101 ? 15.849 0.978 -18.658 1.00 95.81 101 ALA A O 1
ATOM 773 N N . LEU A 1 102 ? 17.003 1.483 -20.521 1.00 97.88 102 LEU A N 1
ATOM 774 C CA . LEU A 1 102 ? 16.398 2.802 -20.704 1.00 97.88 102 LEU A CA 1
ATOM 775 C C . LEU A 1 102 ? 14.899 2.710 -21.034 1.00 97.88 102 LEU A C 1
ATOM 777 O O . LEU A 1 102 ? 14.104 3.445 -20.453 1.00 97.88 102 LEU A O 1
ATOM 781 N N . ILE A 1 103 ? 14.498 1.776 -21.901 1.00 97.50 103 ILE A N 1
ATOM 782 C CA . ILE A 1 103 ? 13.089 1.545 -22.262 1.00 97.50 103 ILE A CA 1
ATOM 783 C C . ILE A 1 103 ? 12.274 1.120 -21.035 1.00 97.50 103 ILE A C 1
ATOM 785 O O . ILE A 1 103 ? 11.233 1.716 -20.748 1.00 97.50 103 ILE A O 1
ATOM 789 N N . ILE A 1 104 ? 12.756 0.128 -20.280 1.00 97.75 104 ILE A N 1
ATOM 790 C CA . ILE A 1 104 ? 12.078 -0.339 -19.062 1.00 97.75 104 ILE A CA 1
ATOM 791 C C . ILE A 1 104 ? 12.043 0.769 -17.997 1.00 97.75 104 ILE A C 1
ATOM 793 O O . ILE A 1 104 ? 11.023 0.953 -17.331 1.00 97.75 104 ILE A O 1
ATOM 797 N N . GLY A 1 105 ? 13.115 1.558 -17.873 1.00 97.25 105 GLY A N 1
ATOM 798 C CA . GLY A 1 105 ? 13.170 2.713 -16.977 1.00 97.25 105 GLY A CA 1
ATOM 799 C C . GLY A 1 105 ? 12.123 3.778 -17.312 1.00 97.25 105 GLY A C 1
ATOM 800 O O . GLY A 1 105 ? 11.390 4.221 -16.428 1.00 97.25 105 GLY A O 1
ATOM 801 N N . VAL A 1 106 ? 11.987 4.150 -18.588 1.00 97.94 106 VAL A N 1
ATOM 802 C CA . VAL A 1 106 ? 10.954 5.099 -19.041 1.00 97.94 106 VAL A CA 1
ATOM 803 C C . VAL A 1 106 ? 9.552 4.543 -18.791 1.00 97.94 106 VAL A C 1
ATOM 805 O O . VAL A 1 106 ? 8.688 5.262 -18.290 1.00 97.94 106 VAL A O 1
A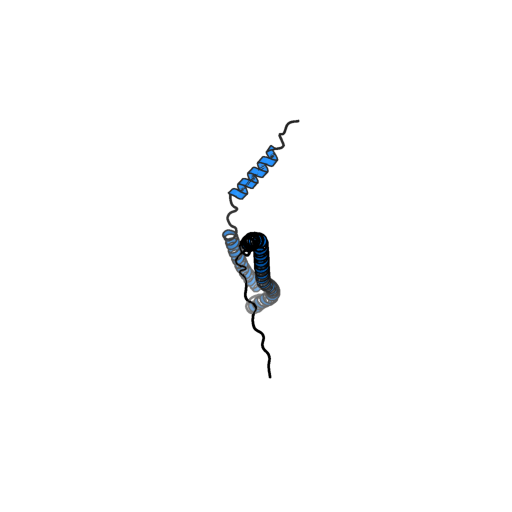TOM 808 N N . PHE A 1 107 ? 9.324 3.259 -19.073 1.00 97.69 107 PHE A N 1
ATOM 809 C CA . PHE A 1 107 ? 8.047 2.601 -18.798 1.00 97.69 107 PHE A CA 1
ATOM 810 C C . PHE A 1 107 ? 7.664 2.666 -17.307 1.00 97.69 107 PHE A C 1
ATOM 812 O O . PHE A 1 107 ? 6.540 3.044 -16.970 1.00 97.69 107 PHE A O 1
ATOM 819 N N . LEU A 1 108 ? 8.608 2.386 -16.403 1.00 97.12 108 LEU A N 1
ATOM 820 C CA . LEU A 1 108 ? 8.400 2.512 -14.957 1.00 97.12 108 LEU A CA 1
ATOM 821 C C . LEU A 1 108 ? 8.112 3.952 -14.521 1.00 97.12 108 LEU A C 1
ATOM 823 O O . LEU A 1 108 ? 7.244 4.167 -13.676 1.00 97.12 108 LEU A O 1
ATOM 827 N N . LEU A 1 109 ? 8.803 4.940 -15.098 1.00 97.69 109 LEU A N 1
ATOM 828 C CA . LEU A 1 109 ? 8.546 6.353 -14.809 1.00 97.69 109 LEU A CA 1
ATOM 829 C C . LEU A 1 109 ? 7.126 6.764 -15.206 1.00 97.69 109 LEU A C 1
ATOM 831 O O . LEU A 1 109 ? 6.463 7.464 -14.442 1.00 97.69 109 LEU A O 1
ATOM 835 N N . LEU A 1 110 ? 6.626 6.295 -16.352 1.00 98.12 110 LEU A N 1
ATOM 836 C CA . LEU A 1 110 ? 5.243 6.552 -16.763 1.00 98.12 110 LEU A CA 1
ATOM 837 C C . LEU A 1 110 ? 4.241 5.965 -15.762 1.00 98.12 110 LEU A C 1
ATOM 839 O O . LEU A 1 110 ? 3.311 6.658 -15.345 1.00 98.12 110 LEU A O 1
ATOM 843 N N . ILE A 1 111 ? 4.458 4.725 -15.316 1.00 97.06 111 ILE A N 1
ATOM 844 C CA . ILE A 1 111 ? 3.630 4.095 -14.277 1.00 97.06 111 ILE A CA 1
ATOM 845 C C . ILE A 1 111 ? 3.686 4.900 -12.970 1.00 97.06 111 ILE A C 1
ATOM 847 O O . ILE A 1 111 ? 2.648 5.154 -12.355 1.00 97.06 111 ILE A O 1
ATOM 851 N N . ALA A 1 112 ? 4.876 5.342 -12.555 1.00 95.62 112 ALA A N 1
ATOM 852 C CA . ALA A 1 112 ? 5.052 6.142 -11.348 1.00 95.62 112 ALA A CA 1
ATOM 853 C C . ALA A 1 112 ? 4.281 7.469 -11.426 1.00 95.62 112 ALA A C 1
ATOM 855 O O . ALA A 1 112 ? 3.578 7.823 -10.479 1.00 95.62 112 ALA A O 1
ATOM 856 N N . VAL A 1 113 ? 4.334 8.170 -12.564 1.00 97.38 113 VAL A N 1
ATOM 857 C CA . VAL A 1 113 ? 3.549 9.393 -12.795 1.00 97.38 113 VAL A CA 1
ATOM 858 C C . VAL A 1 113 ? 2.053 9.110 -12.665 1.00 97.38 113 VAL A C 1
ATOM 860 O O . VAL A 1 113 ? 1.358 9.846 -11.965 1.00 97.38 113 VAL A O 1
ATOM 863 N N . VAL A 1 114 ? 1.546 8.025 -13.260 1.00 97.56 114 VAL A N 1
ATOM 864 C CA . VAL A 1 114 ? 0.131 7.637 -13.131 1.00 97.56 114 VAL A CA 1
ATOM 865 C C . VAL A 1 114 ? -0.248 7.400 -11.666 1.00 97.56 114 VAL A C 1
ATOM 867 O O . VAL A 1 114 ? -1.261 7.933 -11.206 1.00 97.56 114 VAL A O 1
ATOM 870 N N . PHE A 1 115 ? 0.570 6.674 -10.899 1.00 95.38 115 PHE A N 1
ATOM 871 C CA . PHE A 1 115 ? 0.316 6.466 -9.471 1.00 95.38 115 PHE A CA 1
ATOM 872 C C . PHE A 1 115 ? 0.325 7.769 -8.671 1.00 95.38 115 PHE A C 1
ATOM 874 O O . PHE A 1 115 ? -0.562 7.966 -7.839 1.00 95.38 115 PHE A O 1
ATOM 881 N N . VAL A 1 116 ? 1.263 8.682 -8.942 1.00 95.25 116 VAL A N 1
ATOM 882 C CA . VAL A 1 116 ? 1.304 10.008 -8.306 1.00 95.25 116 VAL A CA 1
ATOM 883 C C . VAL A 1 116 ? 0.031 10.793 -8.615 1.00 95.25 116 VAL A C 1
ATOM 885 O O . VAL A 1 116 ? -0.580 11.344 -7.702 1.00 95.25 116 VAL A O 1
ATOM 888 N N . LEU A 1 117 ? -0.423 10.808 -9.870 1.00 96.31 117 LEU A N 1
ATOM 889 C CA . LEU A 1 117 ? -1.647 11.507 -10.269 1.00 96.31 117 LEU A CA 1
ATOM 890 C C . LEU A 1 117 ? -2.895 10.922 -9.596 1.00 96.31 117 LEU A C 1
ATOM 892 O O . LEU A 1 117 ? -3.755 11.675 -9.124 1.00 96.31 117 LEU A O 1
ATOM 896 N N . ILE A 1 118 ? -2.991 9.593 -9.506 1.00 95.25 118 ILE A N 1
ATOM 897 C CA . ILE A 1 118 ? -4.079 8.912 -8.794 1.00 95.25 118 ILE A CA 1
ATOM 898 C C . ILE A 1 118 ? -4.019 9.253 -7.303 1.00 95.25 118 ILE A C 1
ATOM 900 O O . ILE A 1 118 ? -5.035 9.656 -6.737 1.00 95.25 118 ILE A O 1
ATOM 904 N N . GLY A 1 119 ? -2.846 9.143 -6.677 1.00 88.38 119 GLY A N 1
ATOM 905 C CA . GLY A 1 119 ? -2.640 9.456 -5.263 1.00 88.38 119 GLY A CA 1
ATOM 906 C C . GLY A 1 119 ? -3.031 10.894 -4.942 1.00 88.38 119 GLY A C 1
ATOM 907 O O . GLY A 1 119 ? -3.840 11.137 -4.048 1.00 88.38 119 GLY A O 1
ATOM 908 N N . LEU A 1 120 ? -2.566 11.847 -5.749 1.00 92.19 120 LEU A N 1
ATOM 909 C CA . LEU A 1 120 ? -2.895 13.260 -5.595 1.00 92.19 120 LEU A CA 1
ATOM 910 C C . LEU A 1 120 ? -4.396 13.518 -5.776 1.00 92.19 120 LEU A C 1
ATOM 912 O O . LEU A 1 120 ? -4.986 14.300 -5.034 1.00 92.19 120 LEU A O 1
ATOM 916 N N . SER A 1 121 ? -5.040 12.826 -6.719 1.00 88.81 121 SER A N 1
ATOM 917 C CA . SER A 1 121 ? -6.489 12.912 -6.929 1.00 88.81 121 SER A CA 1
ATOM 918 C C . SER A 1 121 ? -7.283 12.341 -5.754 1.00 88.81 121 SER A C 1
ATOM 920 O O . SER A 1 121 ? -8.335 12.874 -5.407 1.00 88.81 121 SER A O 1
ATOM 922 N N . ARG A 1 122 ? -6.798 11.263 -5.129 1.00 87.06 122 ARG A N 1
ATOM 923 C CA . ARG A 1 122 ? -7.429 10.647 -3.955 1.00 87.06 122 ARG A CA 1
ATOM 924 C C . ARG A 1 122 ? -7.274 11.521 -2.716 1.00 87.06 122 ARG A C 1
ATOM 926 O O . ARG A 1 122 ? -8.263 11.729 -2.027 1.00 87.06 122 ARG A O 1
ATOM 933 N N . VAL A 1 123 ? -6.094 12.094 -2.482 1.00 85.75 123 VAL A N 1
ATOM 934 C CA . VAL A 1 123 ? -5.861 13.041 -1.377 1.00 85.75 123 VAL A CA 1
ATOM 935 C C . VAL A 1 123 ? -6.738 14.283 -1.541 1.00 85.75 123 VAL A C 1
ATOM 937 O O . VAL A 1 123 ? -7.447 14.656 -0.614 1.00 85.75 123 VAL A O 1
ATOM 940 N N . LYS A 1 124 ? -6.791 14.869 -2.744 1.00 80.50 124 LYS A N 1
ATOM 941 C CA . LYS A 1 124 ? -7.641 16.039 -3.031 1.00 80.50 124 LYS A CA 1
ATOM 942 C C . LYS A 1 124 ? -9.140 15.781 -2.842 1.00 80.50 124 LYS A C 1
ATOM 944 O O . LYS A 1 124 ? -9.872 16.718 -2.559 1.00 80.50 124 LYS A O 1
ATOM 949 N N . LYS A 1 1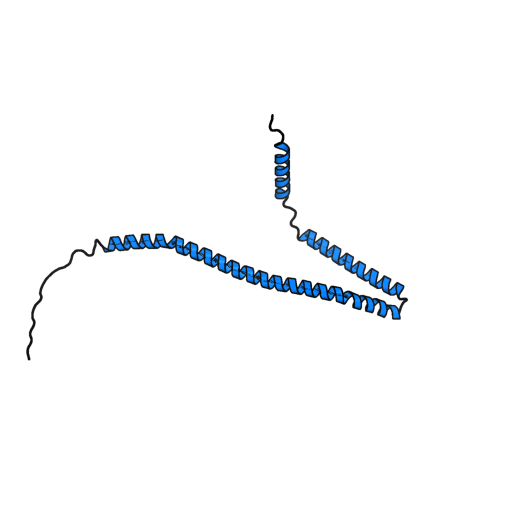25 ? -9.604 14.541 -3.033 1.00 74.69 125 LYS A N 1
ATOM 950 C CA . LYS A 1 125 ? -11.017 14.153 -2.864 1.00 74.69 125 LYS A CA 1
ATOM 951 C C . LYS A 1 125 ? -11.351 13.663 -1.451 1.00 74.69 125 LYS A C 1
ATOM 953 O O . LYS A 1 125 ? -12.503 13.750 -1.050 1.00 74.69 125 LYS A O 1
ATOM 958 N N . GLY A 1 126 ? -10.376 13.092 -0.743 1.00 58.41 126 GLY A N 1
ATOM 959 C CA . GLY A 1 126 ? -10.558 12.438 0.556 1.00 58.41 126 GLY A CA 1
ATOM 960 C C . GLY A 1 126 ? -10.234 13.314 1.765 1.00 58.41 126 GLY A C 1
ATOM 961 O O . GLY A 1 126 ? -10.636 12.967 2.870 1.00 58.41 126 GLY A O 1
ATOM 962 N N . VAL A 1 127 ? -9.540 14.440 1.576 1.00 53.94 127 VAL A N 1
ATOM 963 C CA . VAL A 1 127 ? -9.414 15.473 2.608 1.00 53.94 127 VAL A CA 1
ATOM 964 C C . VAL A 1 127 ? -10.656 16.361 2.496 1.00 53.94 127 VAL A C 1
ATOM 966 O O . VAL A 1 127 ? -10.750 17.110 1.519 1.00 53.94 127 VAL A O 1
ATOM 969 N N . PRO A 1 128 ? -11.636 16.283 3.423 1.00 54.25 128 PRO A N 1
ATOM 970 C CA . PRO A 1 128 ? -12.688 17.290 3.472 1.00 54.25 128 PRO A CA 1
ATOM 971 C C . PRO A 1 128 ? -12.006 18.662 3.531 1.00 54.25 128 PRO A C 1
ATOM 973 O O . PRO A 1 128 ? -11.000 18.785 4.238 1.00 54.25 128 PRO A O 1
ATOM 976 N N . PRO A 1 129 ? -12.473 19.670 2.766 1.00 60.56 129 PRO A N 1
ATOM 977 C CA . PRO A 1 129 ? -11.913 21.012 2.852 1.00 60.56 129 PRO A CA 1
ATOM 978 C C . PRO A 1 129 ? -11.839 21.363 4.333 1.00 60.56 129 PRO A C 1
ATOM 980 O O . PRO A 1 129 ? -12.862 21.257 5.010 1.00 60.56 129 PRO A O 1
ATOM 983 N N . VAL A 1 130 ? -10.633 21.665 4.835 1.00 60.00 130 VAL A N 1
ATOM 984 C CA . VAL A 1 130 ? -10.420 22.060 6.236 1.00 60.00 130 VAL A CA 1
ATOM 985 C C . VAL A 1 130 ? -11.577 22.984 6.612 1.00 60.00 130 VAL A C 1
ATOM 987 O O . VAL A 1 130 ? -11.742 23.992 5.912 1.00 60.00 130 VAL A O 1
ATOM 990 N N . PRO A 1 131 ? -12.435 22.610 7.588 1.00 62.50 131 PRO A N 1
ATOM 991 C CA . PRO A 1 131 ? -13.626 23.385 7.891 1.00 62.50 131 PRO A CA 1
ATOM 992 C C . PRO A 1 131 ? -13.171 24.816 8.123 1.00 62.50 131 PRO A C 1
ATOM 994 O O . PRO A 1 131 ? -12.343 25.051 9.001 1.00 62.50 131 PRO A O 1
ATOM 997 N N . LYS A 1 132 ? -13.619 25.753 7.280 1.00 65.62 132 LYS A N 1
ATOM 998 C CA . LYS A 1 132 ? -13.158 27.147 7.356 1.00 65.62 132 LYS A CA 1
ATOM 999 C C . LYS A 1 132 ? -13.350 27.688 8.772 1.00 65.62 132 LYS A C 1
ATOM 1001 O O . LYS A 1 132 ? -12.447 28.315 9.301 1.00 65.62 132 LYS A O 1
ATOM 1006 N N . GLU A 1 133 ? -14.443 27.280 9.415 1.00 66.94 133 GLU A N 1
ATOM 1007 C CA . GLU A 1 133 ? -14.762 27.560 10.816 1.00 66.94 133 GLU A CA 1
ATOM 1008 C C . GLU A 1 133 ? -13.702 27.053 11.805 1.00 66.94 133 GLU A C 1
ATOM 1010 O O . GLU A 1 133 ? -13.344 27.778 12.722 1.00 66.94 133 GLU A O 1
ATOM 1015 N N . ALA A 1 134 ? -13.137 25.857 11.599 1.00 67.88 134 ALA A N 1
ATOM 1016 C CA . ALA A 1 134 ? -12.069 25.321 12.447 1.00 67.88 134 ALA A CA 1
ATOM 1017 C C . ALA A 1 134 ? -10.723 26.026 12.208 1.00 67.88 134 ALA A C 1
ATOM 1019 O O . ALA A 1 134 ? -9.884 26.097 13.099 1.00 67.88 134 ALA A O 1
ATOM 1020 N N . VAL A 1 135 ? -10.485 26.548 11.003 1.00 73.88 135 VAL A N 1
ATOM 1021 C CA . VAL A 1 135 ? -9.283 27.346 10.710 1.00 73.88 135 VAL A CA 1
ATOM 1022 C C . VAL A 1 135 ? -9.425 28.762 11.270 1.00 73.88 135 VAL A C 1
ATOM 1024 O O . VAL A 1 135 ? -8.446 29.329 11.756 1.00 73.88 135 VAL A O 1
ATOM 1027 N N . ASP A 1 136 ? -10.627 29.328 11.210 1.00 74.81 136 ASP A N 1
ATOM 1028 C CA . ASP A 1 136 ? -10.928 30.659 11.728 1.00 74.81 136 ASP A CA 1
ATOM 1029 C C . ASP A 1 136 ? -10.955 30.666 13.265 1.00 74.81 136 ASP A C 1
ATOM 1031 O O . ASP A 1 136 ? -10.343 31.552 13.856 1.00 74.81 136 ASP A O 1
ATOM 1035 N N . SER A 1 137 ? -11.477 29.619 13.921 1.00 73.50 137 SER A N 1
ATOM 1036 C CA . SER A 1 137 ? -11.407 29.484 15.385 1.00 73.50 137 SER A CA 1
ATOM 1037 C C . SER A 1 137 ? -9.964 29.399 15.893 1.00 73.50 137 SER A C 1
ATOM 1039 O O . SER A 1 137 ? -9.596 30.081 16.841 1.00 73.50 137 SER A O 1
ATOM 1041 N N . VAL A 1 138 ? -9.095 28.645 15.208 1.00 79.00 138 VAL A N 1
ATOM 1042 C CA . VAL A 1 138 ? -7.664 28.556 15.556 1.00 79.00 138 VAL A CA 1
ATOM 1043 C C . VAL A 1 138 ? -6.945 29.895 15.343 1.00 79.00 138 VAL A C 1
ATOM 1045 O O . VAL A 1 138 ? -6.035 30.242 16.097 1.00 79.00 138 VAL A O 1
ATOM 1048 N N . LYS A 1 139 ? -7.330 30.680 14.327 1.00 77.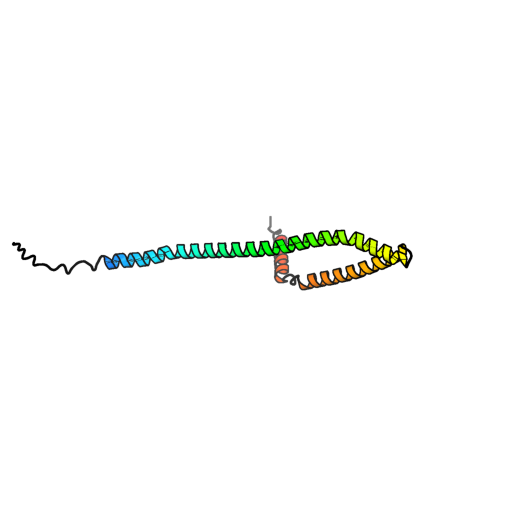94 139 LYS A N 1
ATOM 1049 C CA . LYS A 1 139 ? -6.776 32.029 14.111 1.00 77.94 139 LYS A CA 1
ATOM 1050 C C . LYS A 1 139 ? -7.216 33.010 15.190 1.00 77.94 139 LYS A C 1
ATOM 1052 O O . LYS A 1 139 ? -6.403 33.845 15.588 1.00 77.94 139 LYS A O 1
ATOM 1057 N N . ASP A 1 140 ? -8.466 32.928 15.626 1.00 78.12 140 ASP A N 1
ATOM 1058 C CA . ASP A 1 140 ? -9.004 33.778 16.683 1.00 78.12 140 ASP A CA 1
ATOM 1059 C C . ASP A 1 140 ? -8.388 33.424 18.040 1.00 78.12 140 ASP A C 1
ATOM 1061 O O . ASP A 1 140 ? -7.959 34.330 18.754 1.00 78.12 140 ASP A O 1
ATOM 1065 N N . ASP A 1 141 ? -8.174 32.136 18.323 1.00 78.31 141 ASP A N 1
ATOM 1066 C CA . ASP A 1 141 ? -7.442 31.676 19.507 1.00 78.31 141 ASP A CA 1
ATOM 1067 C C . ASP A 1 141 ? -5.997 32.204 19.511 1.00 78.31 141 ASP A C 1
ATOM 1069 O O . ASP A 1 141 ? -5.531 32.778 20.495 1.00 78.31 141 ASP A O 1
ATOM 1073 N N . VAL A 1 142 ? -5.276 32.109 18.387 1.00 81.06 142 VAL A N 1
ATOM 1074 C CA . VAL A 1 142 ? -3.900 32.633 18.276 1.00 81.06 142 VAL A CA 1
ATOM 1075 C C . VAL A 1 142 ? -3.853 34.161 18.398 1.00 81.06 142 VAL A C 1
ATOM 1077 O O . VAL A 1 142 ? -2.898 34.701 18.962 1.00 81.06 142 VAL A O 1
ATOM 1080 N N . LYS A 1 143 ? -4.858 34.879 17.883 1.00 80.06 143 LYS A N 1
ATOM 1081 C CA . LYS A 1 143 ? -4.976 36.334 18.072 1.00 80.06 143 LYS A CA 1
ATOM 1082 C C . LYS A 1 143 ? -5.264 36.691 19.524 1.00 80.06 143 LYS A C 1
ATOM 1084 O O . LYS A 1 143 ? -4.664 37.641 20.015 1.00 80.06 143 LYS A O 1
ATOM 1089 N N . ALA A 1 144 ? -6.119 35.934 20.208 1.00 77.75 144 ALA A N 1
ATOM 1090 C CA . ALA A 1 144 ? -6.388 36.120 21.627 1.00 77.75 144 ALA A CA 1
ATOM 1091 C C . ALA A 1 144 ? -5.105 35.919 22.445 1.00 77.75 144 ALA A C 1
ATOM 1093 O O . ALA A 1 144 ? -4.727 36.803 23.203 1.00 77.75 144 ALA A O 1
ATOM 1094 N N . PHE A 1 145 ? -4.344 34.847 22.201 1.00 73.50 145 PHE A N 1
ATOM 1095 C CA . PHE A 1 145 ? -3.062 34.625 22.882 1.00 73.50 145 PHE A CA 1
ATOM 1096 C C . PHE A 1 145 ? -2.018 35.720 22.617 1.00 73.50 145 PHE A C 1
ATOM 1098 O O . PHE A 1 145 ? -1.253 36.053 23.517 1.00 73.50 145 PHE A O 1
ATOM 1105 N N . LYS A 1 146 ? -1.996 36.313 21.416 1.00 75.31 146 LYS A N 1
ATOM 1106 C CA . LYS A 1 146 ? -1.119 37.455 21.095 1.00 75.31 146 LYS A CA 1
ATOM 1107 C C . LYS A 1 146 ? -1.618 38.790 21.660 1.00 75.31 146 LYS A C 1
ATOM 1109 O O . LYS A 1 146 ? -0.815 39.690 21.861 1.00 75.31 146 LYS A O 1
ATOM 1114 N N . GLY A 1 147 ? -2.922 38.933 21.897 1.00 65.81 147 GLY A N 1
ATOM 1115 C CA . GLY A 1 147 ? -3.536 40.137 22.468 1.00 65.81 147 GLY A CA 1
ATOM 1116 C C . GLY A 1 147 ? -3.515 40.189 23.999 1.00 65.81 147 GLY A C 1
ATOM 1117 O O . GLY A 1 147 ? -3.632 41.268 24.569 1.00 65.81 147 GLY A O 1
ATOM 1118 N N . VAL A 1 148 ? -3.330 39.051 24.676 1.00 59.34 148 VAL A N 1
ATOM 1119 C CA . VAL A 1 148 ? -3.282 38.959 26.151 1.00 59.34 148 VAL A CA 1
ATOM 1120 C C . VAL A 1 148 ? -1.920 39.404 26.727 1.00 59.34 148 VAL A C 1
ATOM 1122 O O . VAL A 1 148 ? -1.786 39.551 27.937 1.00 59.34 148 VAL A O 1
ATOM 1125 N N . GLU A 1 149 ? -0.918 39.713 25.893 1.00 57.84 149 GLU A N 1
ATOM 1126 C CA . GLU A 1 149 ? 0.370 40.273 26.354 1.00 57.84 149 GLU A CA 1
ATOM 1127 C C . GLU A 1 149 ? 0.277 41.763 26.760 1.00 57.84 149 GLU A C 1
ATOM 1129 O O . GLU A 1 149 ? 1.205 42.313 27.346 1.00 57.84 149 GLU A O 1
ATOM 1134 N N . GLN A 1 150 ? -0.863 42.414 26.505 1.00 57.03 150 GLN A N 1
ATOM 1135 C CA . GLN A 1 150 ? -1.145 43.797 26.897 1.00 57.03 150 GLN A CA 1
ATOM 1136 C C . GLN A 1 150 ? -2.097 43.851 28.102 1.00 57.03 150 GLN A C 1
ATOM 1138 O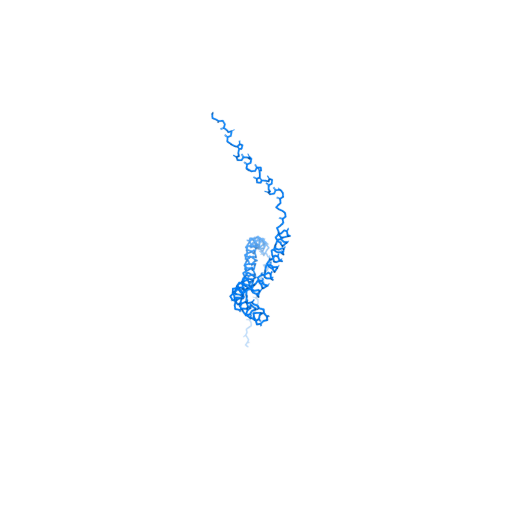 O . GLN A 1 150 ? -3.164 44.454 28.054 1.00 57.03 150 GLN A O 1
ATOM 1143 N N . TYR A 1 151 ? -1.708 43.212 29.207 1.00 57.75 151 TYR A N 1
ATOM 1144 C CA . TYR A 1 151 ? -2.211 43.601 30.525 1.00 57.75 151 TYR A CA 1
ATOM 1145 C C . TYR A 1 151 ? -1.080 44.280 31.295 1.00 57.75 151 TYR A C 1
ATOM 1147 O O . TYR A 1 151 ? -0.216 43.629 31.880 1.00 57.75 151 TYR A O 1
ATOM 1155 N N . ASP A 1 152 ? -1.085 45.603 31.145 1.00 55.03 152 ASP A N 1
ATOM 1156 C CA . ASP A 1 152 ? -0.592 46.654 32.039 1.00 55.03 152 ASP A CA 1
ATOM 1157 C C . ASP A 1 152 ? 0.186 46.188 33.288 1.00 55.03 152 ASP A C 1
ATOM 1159 O O . ASP A 1 152 ? -0.354 45.516 34.174 1.00 55.03 152 ASP A O 1
ATOM 1163 N N . ARG A 1 153 ? 1.446 46.628 33.387 1.00 53.56 153 ARG A N 1
ATOM 1164 C CA . ARG A 1 153 ? 2.165 46.804 34.655 1.00 53.56 153 ARG A CA 1
ATOM 1165 C C . ARG A 1 153 ? 2.502 48.270 34.845 1.00 53.56 153 ARG A C 1
ATOM 1167 O O . ARG A 1 153 ? 2.995 48.869 33.865 1.00 53.56 153 ARG A O 1
#

Organism: NCBI:txid2306585

Foldseek 3Di:
DDDDDDDDDDDDPPDDPPPVVVVVVVVVVVVVVVCVVVVVVVVVVVVVVVCVVVVVVVCVVVVVVVVVVVVVVVVVVVVVVVVLVCQLVVVCVVDPSVVSNVVSVVVVVVVVVVVVVVVVVCCVVVPDDPPVVVVVVVVVVVVVVVVVVPDDD

Sequence (153 aa):
MTDDRSDRRTAFAFGSRGASDDRRERKSVFALIGELPGLISTLIRDEIEQIKREAISRLKSAGIGIALFVVAAVFLYFAAFPLLAAAVLGLGEALPLWLSALIIGVFLLLIAVVFVLIGLSRVKKGVPPVPKEAVDSVKDDVKAFKGVEQYDR

Secondary structure (DSSP, 8-state):
--------------SSTTTTHHHHHHHHHHHHHHHHHHHHHHHHHHHHHHHHHHHHHHHHHHHHHHHHHHHHHHHHHHHHHHHHHHHHHHHHTTS-HHHHHHHHHHHHHHHHHHHHHHHHHHHHHHS----HHHHHHHHHHHHHHHHTT----